Protein AF-A0A6G3TRZ3-F1 (afdb_monomer)

Secondary structure (DSSP, 8-state):
-EEEEE-TT--EEEEEE----GGG-HHHHHHHHHHHHHHHHHHHHHHHSSPP-

pLDDT: mean 95.23, std 3.79, range [75.88, 97.81]

Organism: NCBI:txid194673

Solvent-accessible surface area (backbone atoms only — not comparable to full-atom values): 3283 Å² total; per-residue (Å²): 74,75,53,70,46,64,44,98,88,66,44,81,76,42,77,54,75,48,85,52,56,63,92,68,37,71,65,48,32,52,50,52,51,54,52,52,51,52,50,51,49,52,53,42,36,77,76,71,47,76,76,89,130

Sequence (53 aa):
MKAALAGPGGELLHQARRATGRERGPEAVVAGILDFAAELRAYGADRFGEPAR

Mean predicted aligned error: 2.52 Å

Structure (mmCIF, N/CA/C/O backbone):
data_AF-A0A6G3TRZ3-F1
#
_entry.id   AF-A0A6G3TRZ3-F1
#
loop_
_atom_site.group_PDB
_atom_site.id
_atom_site.type_symbol
_atom_site.label_atom_id
_atom_site.label_alt_id
_atom_site.label_comp_id
_atom_site.label_asym_id
_atom_site.label_entity_id
_atom_site.label_seq_id
_atom_site.pdbx_PDB_ins_code
_atom_site.Cartn_x
_atom_site.Cartn_y
_atom_site.Cartn_z
_atom_site.occupancy
_atom_site.B_iso_or_equiv
_atom_site.auth_seq_id
_atom_site.auth_comp_id
_atom_site.auth_asym_id
_atom_site.auth_atom_id
_atom_site.pdbx_PDB_model_num
ATOM 1 N N . MET A 1 1 ? 10.239 -2.697 -3.758 1.00 95.06 1 MET A N 1
ATOM 2 C CA . MET A 1 1 ? 9.290 -1.8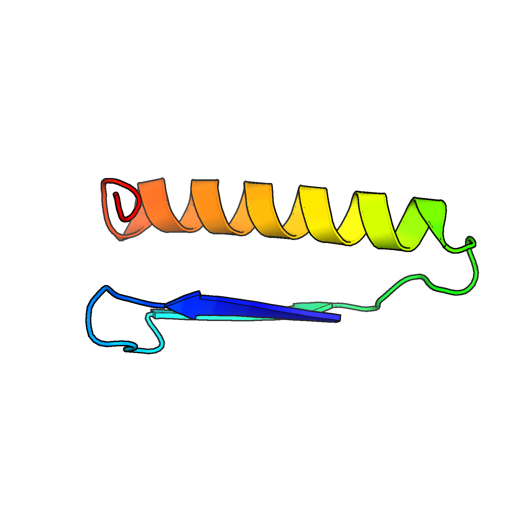08 -3.066 1.00 95.06 1 MET A CA 1
ATOM 3 C C . MET A 1 1 ? 8.496 -2.607 -2.040 1.00 95.06 1 MET A C 1
ATOM 5 O O . MET A 1 1 ? 8.210 -3.777 -2.281 1.00 95.06 1 MET A O 1
ATOM 9 N N . LYS A 1 2 ? 8.174 -2.007 -0.892 1.00 97.12 2 LYS A N 1
ATOM 10 C CA . LYS A 1 2 ? 7.314 -2.602 0.140 1.00 97.12 2 LYS A CA 1
ATOM 11 C C . LYS A 1 2 ? 6.222 -1.604 0.505 1.00 97.12 2 LYS A C 1
ATOM 13 O O . LYS A 1 2 ? 6.510 -0.411 0.532 1.00 97.12 2 LYS A O 1
ATOM 18 N N . ALA A 1 3 ? 5.029 -2.097 0.798 1.00 97.00 3 ALA A N 1
ATOM 19 C CA . ALA A 1 3 ? 3.926 -1.280 1.277 1.00 97.00 3 ALA A CA 1
ATOM 20 C C . ALA A 1 3 ? 3.058 -2.095 2.241 1.00 97.00 3 ALA A C 1
ATOM 22 O O . ALA A 1 3 ? 3.098 -3.331 2.243 1.00 97.00 3 ALA A O 1
ATOM 23 N N . ALA A 1 4 ? 2.331 -1.389 3.097 1.00 96.75 4 ALA A N 1
ATOM 24 C CA . ALA A 1 4 ? 1.499 -1.980 4.124 1.00 96.75 4 ALA A CA 1
ATOM 25 C C . ALA A 1 4 ? 0.220 -1.168 4.305 1.00 96.75 4 ALA A C 1
ATOM 27 O O . ALA A 1 4 ? 0.243 0.054 4.170 1.00 96.75 4 ALA A O 1
ATOM 28 N N . LEU A 1 5 ? -0.863 -1.862 4.644 1.00 96.31 5 LEU A N 1
ATOM 29 C CA . LEU A 1 5 ? -2.064 -1.249 5.187 1.00 96.31 5 LEU A CA 1
ATOM 30 C C . LEU A 1 5 ? -1.961 -1.300 6.711 1.00 96.31 5 LEU A C 1
ATOM 32 O O . LEU A 1 5 ? -1.773 -2.382 7.278 1.00 96.31 5 LEU A O 1
ATOM 36 N N . ALA A 1 6 ? -2.061 -0.134 7.344 1.00 95.75 6 ALA A N 1
ATOM 37 C CA . ALA A 1 6 ? -2.058 0.003 8.790 1.00 95.75 6 ALA A CA 1
ATOM 38 C C . ALA A 1 6 ? -3.454 0.382 9.290 1.00 95.75 6 ALA A C 1
ATOM 40 O O . ALA A 1 6 ? -4.133 1.195 8.661 1.00 95.75 6 ALA A O 1
ATOM 41 N N . GLY A 1 7 ? -3.871 -0.210 10.405 1.00 94.50 7 GLY A N 1
ATOM 42 C CA . GLY A 1 7 ? -5.081 0.187 11.114 1.00 94.50 7 GLY A CA 1
ATOM 43 C C . GLY A 1 7 ? -4.889 1.478 11.919 1.00 94.50 7 GLY A C 1
ATOM 44 O O . GLY A 1 7 ? -3.767 1.986 12.026 1.00 94.50 7 GLY A O 1
ATOM 45 N N . PRO A 1 8 ? -5.969 2.027 12.497 1.00 92.25 8 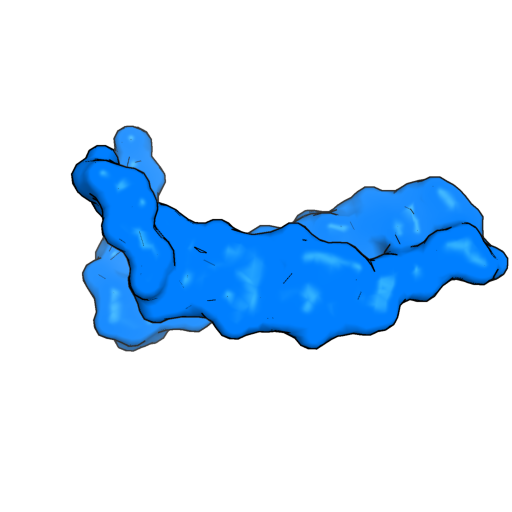PRO A N 1
ATOM 46 C CA . PRO A 1 8 ? -5.947 3.313 13.198 1.00 92.25 8 PRO A CA 1
ATOM 47 C C . PRO A 1 8 ? -5.054 3.316 14.449 1.00 92.25 8 PRO A C 1
ATOM 49 O O . PRO A 1 8 ? -4.541 4.367 14.825 1.00 92.25 8 PRO A O 1
ATOM 52 N N . GLY A 1 9 ? -4.819 2.159 15.075 1.00 92.75 9 GLY A N 1
ATOM 53 C CA . GLY A 1 9 ? -3.863 1.985 16.171 1.00 92.75 9 GLY A CA 1
ATOM 54 C C . GLY A 1 9 ? -2.447 1.619 15.714 1.00 92.75 9 GLY A C 1
ATOM 55 O O . GLY A 1 9 ? -1.611 1.264 16.542 1.00 92.75 9 GLY A O 1
ATOM 56 N N . GLY A 1 10 ? -2.165 1.665 14.407 1.00 92.81 10 GLY A N 1
ATOM 57 C CA . GLY A 1 10 ? -0.889 1.244 13.825 1.00 92.81 10 GLY A CA 1
ATOM 58 C C . GLY A 1 10 ? -0.759 -0.270 13.626 1.00 92.81 10 GLY A C 1
ATOM 59 O O . GLY A 1 10 ? 0.345 -0.753 13.368 1.00 92.81 10 GLY A O 1
ATOM 60 N N . GLU A 1 11 ? -1.852 -1.034 13.739 1.00 95.56 11 GLU A N 1
AT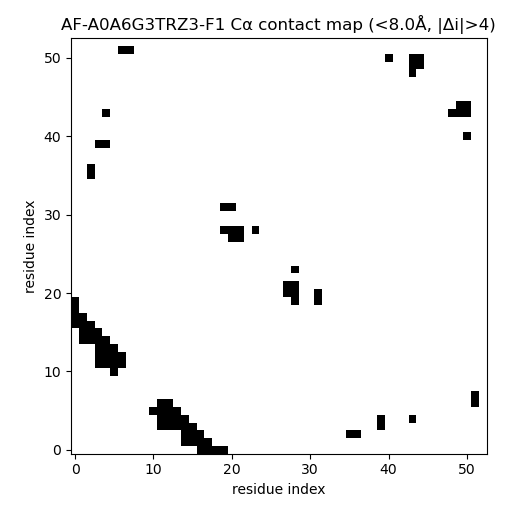OM 61 C CA . GLU A 1 11 ? -1.810 -2.484 13.520 1.00 95.56 11 GLU A CA 1
ATOM 62 C C . GLU A 1 11 ? -1.454 -2.809 12.063 1.00 95.56 11 GLU A C 1
ATOM 64 O O . GLU A 1 11 ? -1.947 -2.168 11.139 1.00 95.56 11 GLU A O 1
ATOM 69 N N . LEU A 1 12 ? -0.636 -3.837 11.827 1.00 96.12 12 LEU A N 1
ATOM 70 C CA . LEU A 1 12 ? -0.316 -4.277 10.469 1.00 96.12 12 LEU A CA 1
ATOM 71 C C . LEU A 1 12 ? -1.438 -5.169 9.918 1.00 96.12 12 LEU A C 1
ATOM 73 O O . LEU A 1 12 ? -1.448 -6.375 10.155 1.00 96.12 12 LEU A O 1
ATOM 77 N N . LEU A 1 13 ? -2.355 -4.583 9.151 1.00 96.19 13 LEU A N 1
ATOM 78 C CA . LEU A 1 13 ? -3.502 -5.289 8.568 1.00 96.19 13 LEU A CA 1
ATOM 79 C C . LEU A 1 13 ? -3.128 -6.081 7.308 1.00 96.19 13 LEU A C 1
ATOM 81 O O . LEU A 1 13 ? -3.672 -7.155 7.049 1.00 96.19 13 LEU A O 1
ATOM 85 N N . HIS A 1 14 ? -2.195 -5.555 6.512 1.00 96.75 14 HIS A N 1
ATOM 86 C CA . HIS A 1 14 ? -1.691 -6.215 5.308 1.00 96.75 14 HIS A CA 1
ATOM 87 C C . HIS A 1 14 ? -0.285 -5.726 4.954 1.00 96.75 14 HIS A C 1
ATOM 89 O O . HIS A 1 14 ? 0.034 -4.554 5.139 1.00 96.75 14 HIS A O 1
ATOM 95 N N . GLN A 1 15 ? 0.546 -6.602 4.386 1.00 97.31 15 GLN A N 1
ATOM 96 C CA . GLN A 1 15 ? 1.842 -6.242 3.813 1.00 97.31 15 GLN A CA 1
ATOM 97 C C . GLN A 1 15 ? 2.049 -6.969 2.490 1.00 97.31 15 GLN A C 1
ATOM 99 O O . GLN A 1 15 ? 1.799 -8.168 2.384 1.00 97.31 15 GLN A O 1
ATOM 104 N N . ALA A 1 16 ? 2.619 -6.259 1.521 1.00 97.06 16 ALA A N 1
ATOM 105 C CA . ALA A 1 16 ? 3.077 -6.849 0.276 1.00 97.06 16 ALA A CA 1
ATOM 106 C C . ALA A 1 16 ? 4.433 -6.269 -0.150 1.00 97.06 16 ALA A C 1
ATOM 108 O O . ALA A 1 16 ? 4.842 -5.166 0.236 1.00 97.06 16 ALA A O 1
ATOM 109 N N . ARG A 1 17 ? 5.159 -7.040 -0.962 1.00 97.19 17 ARG A N 1
ATOM 110 C CA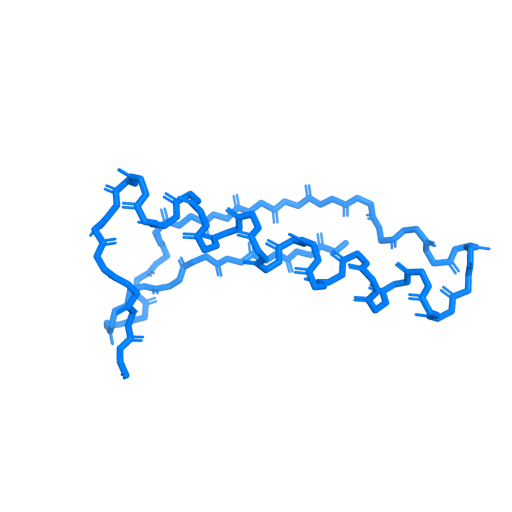 . ARG A 1 17 ? 6.457 -6.662 -1.533 1.00 97.19 17 ARG A CA 1
ATOM 111 C C . ARG A 1 17 ? 6.463 -6.931 -3.030 1.00 97.19 17 ARG A C 1
ATOM 113 O O . ARG A 1 17 ? 5.883 -7.909 -3.483 1.00 97.19 17 ARG A O 1
ATOM 120 N N . ARG A 1 18 ? 7.128 -6.053 -3.780 1.00 94.88 18 ARG A N 1
ATOM 121 C CA . ARG A 1 18 ? 7.229 -6.095 -5.249 1.00 94.88 18 ARG A CA 1
ATOM 122 C C . ARG A 1 18 ? 8.610 -5.642 -5.707 1.00 94.88 18 ARG A C 1
ATOM 124 O O . ARG A 1 18 ? 9.305 -4.937 -4.969 1.00 94.88 18 ARG A O 1
ATOM 131 N N . ALA A 1 19 ? 9.002 -5.982 -6.932 1.00 95.62 19 ALA A N 1
ATOM 132 C CA . ALA A 1 19 ? 10.147 -5.338 -7.575 1.00 95.62 19 ALA A CA 1
ATOM 133 C C . ALA A 1 19 ? 9.870 -3.831 -7.756 1.00 95.62 19 ALA A C 1
ATOM 135 O O . ALA A 1 19 ? 8.739 -3.437 -8.013 1.00 95.62 19 ALA A O 1
ATOM 136 N N . THR A 1 20 ? 10.882 -2.974 -7.579 1.00 94.06 20 THR A N 1
ATOM 137 C CA . THR A 1 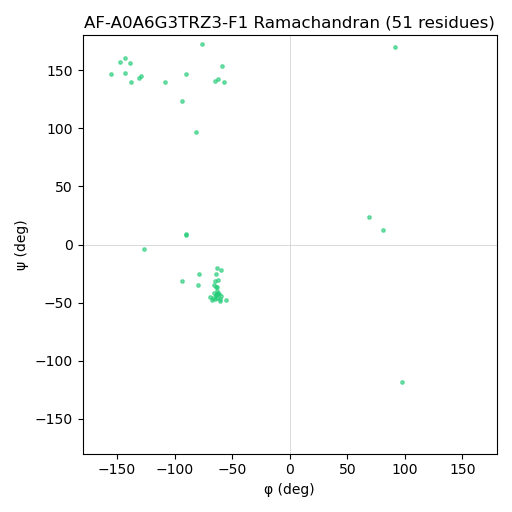20 ? 10.702 -1.510 -7.704 1.00 94.06 20 THR A CA 1
ATOM 138 C C . THR A 1 20 ? 10.674 -1.044 -9.165 1.00 94.06 20 THR A C 1
ATOM 140 O O . THR A 1 20 ? 10.101 -0.001 -9.442 1.00 94.06 20 THR A O 1
ATOM 143 N N . GLY A 1 21 ? 11.286 -1.789 -10.095 1.00 91.81 21 GLY A N 1
ATOM 144 C CA . GLY A 1 21 ? 11.337 -1.399 -11.510 1.00 91.81 21 GLY A CA 1
ATOM 145 C C . GLY A 1 21 ? 12.216 -0.175 -11.805 1.00 91.81 21 GLY A C 1
ATOM 146 O O . GLY A 1 21 ? 11.979 0.529 -12.783 1.00 91.81 21 GLY A O 1
ATOM 147 N N . ARG A 1 22 ? 13.198 0.116 -10.934 1.00 92.31 22 ARG A N 1
ATOM 148 C CA . ARG A 1 22 ? 14.043 1.330 -10.980 1.00 92.31 22 ARG A CA 1
ATOM 149 C C . ARG A 1 22 ? 14.847 1.477 -12.273 1.00 92.31 22 ARG A C 1
ATOM 151 O O . ARG A 1 22 ? 15.285 2.574 -12.594 1.00 92.31 22 ARG A O 1
ATOM 158 N N . GLU A 1 23 ? 15.067 0.379 -12.986 1.00 96.69 23 GLU A N 1
ATOM 159 C CA . GLU A 1 23 ? 15.733 0.346 -14.285 1.00 96.69 23 GLU A CA 1
ATOM 160 C C . GLU A 1 23 ? 14.966 1.113 -15.372 1.00 96.69 23 GLU A C 1
ATOM 162 O O . GLU A 1 23 ? 15.566 1.528 -16.355 1.00 96.69 23 GLU A O 1
ATOM 167 N N . ARG A 1 24 ? 13.662 1.354 -15.175 1.00 95.38 24 ARG A N 1
ATOM 168 C CA . ARG A 1 24 ? 12.801 2.122 -16.088 1.00 95.38 24 ARG A CA 1
ATOM 169 C C . ARG A 1 24 ? 12.755 3.625 -15.783 1.00 95.38 24 ARG A C 1
ATOM 171 O O . ARG A 1 24 ? 11.958 4.337 -16.382 1.00 95.38 24 ARG A O 1
ATOM 178 N N . GLY A 1 25 ? 13.593 4.104 -14.863 1.00 97.62 25 GLY A N 1
ATOM 179 C CA . GLY A 1 25 ? 13.669 5.515 -14.482 1.00 97.62 25 GLY A CA 1
ATOM 180 C C . GLY A 1 25 ? 12.764 5.904 -13.304 1.00 97.62 25 GLY A C 1
ATOM 181 O O . GLY A 1 25 ? 11.954 5.098 -12.834 1.00 97.62 25 GLY A O 1
ATOM 182 N N . PRO A 1 26 ? 12.934 7.126 -12.772 1.00 97.44 26 PRO A N 1
ATOM 183 C CA . PRO A 1 26 ? 12.247 7.580 -11.565 1.00 97.44 26 PRO A CA 1
ATOM 184 C C . PRO A 1 26 ? 10.726 7.712 -11.739 1.00 97.44 26 PRO A C 1
ATOM 186 O O . PRO A 1 26 ? 9.984 7.375 -10.817 1.00 97.44 26 PRO A O 1
ATOM 189 N N . GLU A 1 27 ? 10.239 8.108 -12.913 1.00 97.56 27 GLU A N 1
ATOM 190 C CA . GLU A 1 27 ? 8.807 8.255 -13.202 1.00 97.56 27 GLU A CA 1
ATOM 191 C C . GLU A 1 27 ? 8.077 6.910 -13.106 1.00 97.56 27 GLU A C 1
ATOM 193 O O . GLU A 1 27 ? 6.991 6.827 -12.533 1.00 97.56 27 GLU A O 1
ATOM 198 N N . ALA A 1 28 ? 8.704 5.831 -13.585 1.00 96.56 28 ALA A N 1
ATOM 199 C CA . ALA A 1 28 ? 8.157 4.481 -13.480 1.00 96.56 28 ALA A CA 1
ATOM 200 C C . ALA A 1 28 ? 8.062 4.004 -12.021 1.00 96.56 28 ALA A C 1
ATOM 202 O O . ALA A 1 28 ? 7.157 3.245 -11.671 1.00 96.56 28 ALA A O 1
ATOM 203 N N . VAL A 1 29 ? 8.977 4.456 -11.157 1.00 97.19 29 VAL A N 1
ATOM 204 C CA . VAL A 1 29 ? 8.912 4.170 -9.719 1.00 97.19 29 VAL A CA 1
ATOM 205 C C . VAL A 1 29 ? 7.745 4.914 -9.082 1.00 97.19 29 VAL A C 1
ATOM 207 O O . VAL A 1 29 ? 7.003 4.306 -8.315 1.00 97.19 29 VAL A O 1
ATOM 210 N N . VAL A 1 30 ? 7.557 6.197 -9.410 1.00 97.69 30 VAL A N 1
ATOM 211 C CA . VAL A 1 30 ? 6.426 6.997 -8.909 1.00 97.69 30 VAL A CA 1
ATOM 212 C C . VAL A 1 30 ? 5.097 6.379 -9.336 1.00 97.69 30 VAL A C 1
ATOM 214 O O . VAL A 1 30 ? 4.247 6.149 -8.478 1.00 97.69 30 VAL A O 1
ATOM 217 N N . ALA A 1 31 ? 4.946 6.031 -10.617 1.00 97.19 31 ALA A N 1
ATOM 218 C CA . ALA A 1 31 ? 3.762 5.333 -11.115 1.00 97.19 31 ALA A CA 1
ATOM 219 C C . ALA A 1 31 ? 3.513 4.029 -10.338 1.00 97.19 31 ALA A C 1
ATOM 221 O O . ALA A 1 31 ? 2.428 3.827 -9.803 1.00 97.19 31 ALA A O 1
ATOM 222 N N . GLY A 1 32 ? 4.553 3.210 -10.143 1.00 96.94 32 GLY A N 1
ATOM 223 C CA . GLY A 1 32 ? 4.443 1.974 -9.368 1.00 96.94 32 GLY A CA 1
ATOM 224 C C . GLY A 1 32 ? 4.068 2.176 -7.893 1.00 96.94 32 GLY A C 1
ATOM 225 O O . GLY A 1 32 ? 3.409 1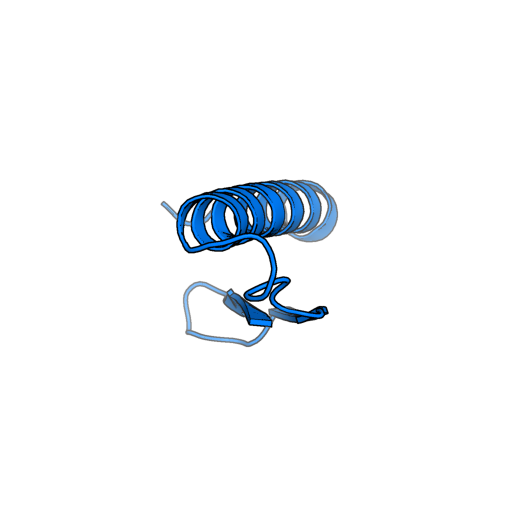.313 -7.318 1.00 96.94 32 GLY A O 1
ATOM 226 N N . ILE A 1 33 ? 4.457 3.293 -7.265 1.00 97.44 33 ILE A N 1
ATOM 227 C CA . ILE A 1 33 ? 4.013 3.643 -5.903 1.00 97.44 33 ILE A CA 1
ATOM 228 C C . ILE A 1 33 ? 2.518 3.962 -5.903 1.00 97.44 33 ILE A C 1
ATOM 230 O O . ILE A 1 33 ? 1.795 3.460 -5.042 1.00 97.44 33 ILE A O 1
ATOM 234 N N . LEU A 1 34 ? 2.066 4.793 -6.845 1.00 97.81 34 LEU A N 1
ATOM 235 C CA . LEU A 1 34 ? 0.668 5.215 -6.939 1.00 97.81 34 LEU A CA 1
ATOM 236 C C . LEU A 1 34 ? -0.254 4.029 -7.238 1.00 97.81 34 LEU A C 1
ATOM 238 O O . LEU A 1 34 ? -1.267 3.869 -6.557 1.00 97.81 34 LEU A O 1
ATOM 242 N N . ASP A 1 35 ? 0.141 3.152 -8.161 1.00 97.25 35 ASP A N 1
ATOM 243 C CA . ASP A 1 35 ? -0.589 1.919 -8.466 1.00 97.25 35 ASP A CA 1
ATOM 244 C C . ASP A 1 35 ? -0.672 1.011 -7.233 1.00 97.25 35 ASP A C 1
ATOM 246 O O . ASP A 1 35 ? -1.750 0.554 -6.852 1.00 97.25 35 ASP A O 1
ATOM 250 N N . PHE A 1 36 ? 0.448 0.807 -6.529 1.00 97.12 36 PHE A N 1
ATOM 251 C CA . PHE A 1 36 ? 0.459 -0.029 -5.330 1.00 97.12 36 PHE A CA 1
ATOM 252 C C . PHE A 1 36 ? -0.409 0.571 -4.208 1.00 97.12 36 PHE A C 1
ATOM 254 O O . PHE A 1 36 ? -1.097 -0.162 -3.498 1.00 97.12 36 PHE A O 1
ATOM 261 N N . ALA A 1 37 ? -0.443 1.898 -4.061 1.00 97.12 37 ALA A N 1
ATOM 262 C CA . ALA A 1 37 ? -1.336 2.567 -3.118 1.00 97.12 37 ALA A CA 1
ATOM 263 C C . ALA A 1 37 ? -2.818 2.394 -3.498 1.00 97.12 37 ALA A C 1
ATOM 265 O O . ALA A 1 37 ? -3.641 2.115 -2.624 1.00 97.12 37 ALA A O 1
ATOM 266 N N . ALA A 1 38 ? -3.162 2.504 -4.785 1.00 97.31 38 ALA A N 1
ATOM 26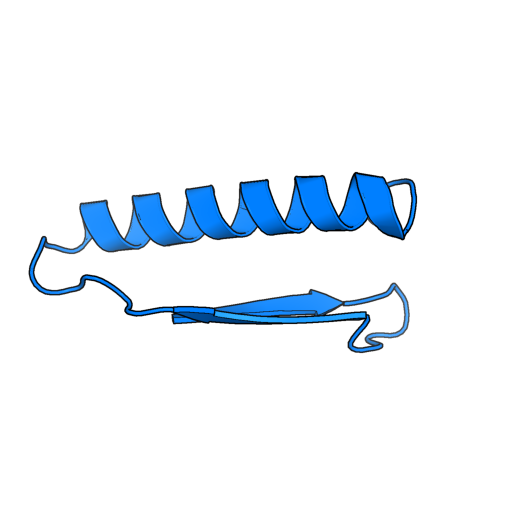7 C CA . ALA A 1 38 ? -4.522 2.282 -5.274 1.00 97.31 38 ALA A CA 1
ATOM 268 C C . ALA A 1 38 ? -4.985 0.837 -5.028 1.00 97.31 38 ALA A C 1
ATOM 270 O O . ALA A 1 38 ? -6.100 0.614 -4.554 1.00 97.31 38 ALA A O 1
ATOM 271 N N . GLU A 1 39 ? -4.108 -0.139 -5.263 1.00 96.81 39 GLU A N 1
ATOM 272 C CA . GLU A 1 39 ? -4.380 -1.545 -4.966 1.00 96.81 39 GLU A CA 1
ATOM 273 C C . GLU A 1 39 ? -4.567 -1.796 -3.466 1.00 96.81 39 GLU A C 1
ATOM 275 O O . GLU A 1 39 ? -5.505 -2.488 -3.073 1.00 96.81 39 GLU A O 1
ATOM 280 N N . LEU A 1 40 ? -3.724 -1.206 -2.610 1.00 96.44 40 LEU A N 1
ATOM 281 C CA . LEU A 1 40 ? -3.894 -1.306 -1.158 1.00 96.44 40 LEU A CA 1
ATOM 282 C C . LEU A 1 40 ? -5.194 -0.658 -0.684 1.00 96.44 40 LEU A C 1
ATOM 284 O O . LEU A 1 40 ? -5.827 -1.186 0.227 1.00 96.44 40 LEU A O 1
ATOM 288 N N . ARG A 1 41 ? -5.616 0.450 -1.302 1.00 95.44 41 ARG A N 1
ATOM 289 C CA . ARG A 1 41 ? -6.910 1.078 -1.019 1.00 95.44 41 ARG A CA 1
ATOM 290 C C . ARG A 1 41 ? -8.065 0.162 -1.412 1.00 95.44 41 ARG A C 1
ATOM 292 O O . ARG A 1 41 ? -8.986 0.006 -0.621 1.00 95.44 41 ARG A O 1
ATOM 299 N N . ALA A 1 42 ? -8.025 -0.435 -2.603 1.00 96.94 42 ALA A N 1
ATOM 300 C CA . ALA A 1 42 ? -9.063 -1.357 -3.062 1.00 96.94 42 ALA A CA 1
ATOM 301 C C . ALA A 1 42 ? -9.143 -2.601 -2.166 1.00 96.94 42 ALA A C 1
ATOM 303 O O . ALA A 1 42 ? -10.223 -2.956 -1.705 1.00 96.94 42 ALA A O 1
ATOM 304 N N . TYR A 1 43 ? -7.992 -3.198 -1.844 1.00 97.00 43 TYR A N 1
ATOM 305 C CA . TYR A 1 43 ? -7.895 -4.314 -0.904 1.00 97.00 43 TYR A CA 1
ATOM 306 C C . TYR A 1 43 ? -8.416 -3.943 0.486 1.00 97.00 43 TYR A C 1
ATOM 308 O O . TYR A 1 43 ? -9.140 -4.710 1.115 1.00 97.00 43 TYR A O 1
ATOM 316 N N . GLY A 1 44 ? -8.035 -2.759 0.969 1.00 96.75 44 GLY A N 1
ATOM 317 C CA . GLY A 1 44 ? -8.478 -2.240 2.250 1.00 96.75 44 GLY A CA 1
ATOM 318 C C . GLY A 1 44 ? -9.989 -2.063 2.295 1.00 96.75 44 GLY A C 1
ATOM 319 O O . GLY A 1 44 ? -10.616 -2.465 3.271 1.00 96.75 44 GLY A O 1
ATOM 320 N N . ALA A 1 45 ? -10.561 -1.534 1.212 1.00 96.62 45 ALA A N 1
ATOM 321 C CA . ALA A 1 45 ? -11.990 -1.310 1.115 1.00 96.62 45 ALA A CA 1
ATOM 322 C C . ALA A 1 45 ? -12.792 -2.617 1.097 1.00 96.62 45 ALA A C 1
ATOM 324 O O . ALA A 1 45 ? -13.747 -2.780 1.852 1.00 96.62 45 ALA A O 1
ATOM 325 N N . ASP A 1 46 ? -12.345 -3.575 0.284 1.00 97.62 46 ASP A N 1
ATOM 326 C CA . ASP A 1 46 ? -12.957 -4.899 0.164 1.00 97.62 46 ASP A CA 1
ATOM 327 C C . ASP A 1 46 ? -12.894 -5.696 1.480 1.00 97.62 46 ASP A C 1
ATOM 329 O O . ASP A 1 46 ? -13.873 -6.314 1.893 1.00 97.62 46 ASP A O 1
ATOM 333 N N . ARG A 1 47 ? -11.752 -5.652 2.182 1.00 97.06 47 ARG A N 1
ATOM 334 C CA . ARG A 1 47 ? -11.510 -6.501 3.358 1.00 97.06 47 ARG A CA 1
ATOM 335 C C . ARG A 1 47 ? -11.867 -5.858 4.700 1.00 97.06 47 ARG A C 1
ATOM 337 O O . ARG A 1 47 ? -12.192 -6.583 5.640 1.00 97.06 47 ARG A O 1
ATOM 344 N N . PHE A 1 48 ? -11.746 -4.538 4.825 1.00 95.00 48 PHE A N 1
ATOM 345 C CA . PHE A 1 48 ? -11.841 -3.830 6.109 1.00 95.00 48 PHE A CA 1
ATOM 346 C C . PHE A 1 48 ? -12.864 -2.681 6.120 1.00 95.00 48 PHE A C 1
ATOM 348 O O . PHE A 1 48 ? -13.098 -2.108 7.183 1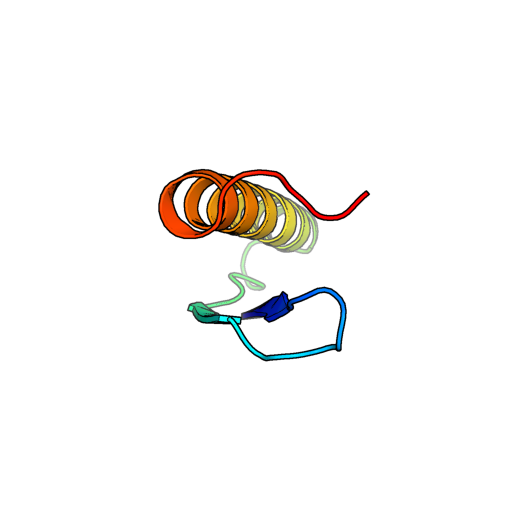.00 95.00 48 PHE A O 1
ATOM 355 N N . GLY A 1 49 ? -13.514 -2.370 4.993 1.00 94.44 49 GLY A N 1
ATOM 356 C CA . GLY A 1 49 ? -14.592 -1.380 4.923 1.00 94.44 49 GLY A CA 1
ATOM 357 C C . GLY A 1 49 ? -14.129 -0.006 4.445 1.00 94.44 49 GLY A C 1
ATOM 358 O O . GLY A 1 49 ? -13.700 0.149 3.314 1.00 94.44 49 GLY A O 1
ATOM 359 N N . GLU A 1 50 ? -14.263 1.038 5.257 1.00 91.25 50 GLU A N 1
ATOM 360 C CA . GLU A 1 50 ? -13.904 2.392 4.813 1.00 91.25 50 GLU A CA 1
ATOM 361 C C . GLU A 1 50 ? -12.433 2.726 5.115 1.00 91.25 50 GLU A C 1
ATOM 363 O O . GLU A 1 50 ? -11.896 2.284 6.136 1.00 91.25 50 GLU A O 1
ATOM 368 N N . PRO A 1 51 ? -11.761 3.533 4.270 1.00 87.56 51 PRO A N 1
ATOM 369 C CA . PRO A 1 51 ? -10.431 4.043 4.575 1.00 87.56 51 PRO A CA 1
ATOM 370 C C . PRO A 1 51 ? -10.406 4.865 5.870 1.00 87.56 51 PRO A C 1
ATOM 372 O O . PRO A 1 51 ? -11.394 5.501 6.246 1.00 87.56 51 PRO A O 1
ATOM 375 N N . ALA A 1 52 ? -9.236 4.911 6.509 1.00 82.75 52 ALA A N 1
ATOM 376 C CA . ALA A 1 52 ? -8.988 5.843 7.604 1.00 82.75 52 ALA A CA 1
ATOM 377 C C . ALA A 1 52 ? -9.228 7.293 7.138 1.00 82.75 52 ALA A C 1
ATOM 379 O O . ALA A 1 52 ? -8.893 7.646 6.003 1.00 82.75 52 ALA A O 1
ATOM 380 N N . ARG A 1 53 ? -9.838 8.099 8.013 1.00 75.88 53 ARG A N 1
ATOM 381 C CA . ARG A 1 53 ? -10.166 9.510 7.774 1.00 75.88 53 ARG A CA 1
ATOM 382 C C . ARG A 1 53 ? -9.085 10.438 8.300 1.00 75.88 53 ARG A C 1
ATOM 384 O O . ARG A 1 53 ? -8.501 10.099 9.353 1.00 75.88 53 ARG A O 1
#

Foldseek 3Di:
DKDFDADPVRHGPDIDDDDQPCVVPDVSNVVVVVVVVVVVLVVCCVPPNHDDD

Radius of gyration: 12.42 Å; Cα contacts (8 Å, |Δi|>4): 47; chains: 1; bounding box: 30×16×32 Å

Nearest PDB structures (foldseek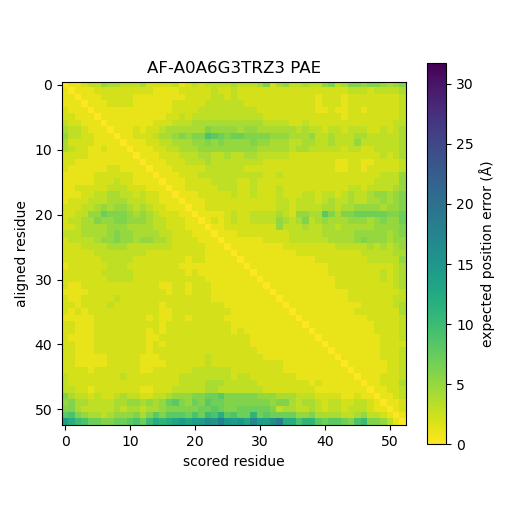):
  2ivf-assembly1_B  TM=3.753E-01  e=8.503E+00  Aromatoleum aromaticum EbN1